Protein AF-A0A354HPM1-F1 (afdb_monomer_lite)

Foldseek 3Di:
DVVCVVCVVVLVVVCVVCVVVVHDDWDADPNDIDD

Structure (mmCIF, N/CA/C/O backbone):
data_AF-A0A354HPM1-F1
#
_entry.id   AF-A0A354HPM1-F1
#
loop_
_atom_site.group_PDB
_atom_site.id
_atom_site.type_symbol
_atom_site.label_atom_id
_atom_site.label_alt_id
_atom_site.label_comp_id
_atom_site.label_asym_id
_atom_site.label_entity_id
_atom_site.label_seq_id
_atom_site.pdbx_PDB_ins_code
_atom_site.Cartn_x
_atom_site.Cartn_y
_atom_site.Cartn_z
_atom_site.occupancy
_atom_site.B_iso_or_equiv
_atom_site.auth_seq_id
_atom_site.auth_comp_id
_atom_site.auth_asym_id
_atom_site.auth_atom_id
_atom_site.pdbx_PDB_model_num
ATOM 1 N N . MET A 1 1 ? 4.753 1.013 -15.392 1.00 66.19 1 MET A N 1
ATOM 2 C CA . MET A 1 1 ? 3.340 0.731 -15.066 1.00 66.19 1 MET A CA 1
ATOM 3 C C . MET A 1 1 ? 3.094 -0.772 -15.002 1.00 66.19 1 MET A C 1
ATOM 5 O O . MET A 1 1 ? 2.820 -1.231 -13.910 1.00 66.19 1 MET A O 1
ATOM 9 N N . GLU A 1 2 ? 3.313 -1.559 -16.062 1.00 72.00 2 GLU A N 1
ATOM 10 C CA . GLU A 1 2 ? 3.049 -3.021 -16.043 1.00 72.00 2 GLU A CA 1
ATOM 11 C C . GLU A 1 2 ? 3.765 -3.794 -14.919 1.00 72.00 2 GLU A C 1
ATOM 13 O O . GLU A 1 2 ? 3.142 -4.563 -14.197 1.00 72.00 2 GLU A O 1
ATOM 18 N N . TYR A 1 3 ? 5.053 -3.532 -14.666 1.00 80.69 3 TYR A N 1
ATOM 19 C CA . TYR A 1 3 ? 5.767 -4.190 -13.557 1.00 80.69 3 TYR A CA 1
ATOM 20 C C . TYR A 1 3 ? 5.243 -3.807 -12.164 1.00 80.69 3 TYR A C 1
ATOM 22 O O . TYR A 1 3 ? 5.424 -4.556 -11.207 1.00 80.69 3 TYR A O 1
ATOM 30 N N . PHE A 1 4 ? 4.596 -2.645 -12.034 1.00 81.69 4 PHE A N 1
ATOM 31 C CA . PHE A 1 4 ? 4.022 -2.205 -10.763 1.00 81.69 4 PHE A CA 1
ATOM 32 C C . PHE A 1 4 ? 2.763 -3.006 -10.410 1.00 81.69 4 PHE A C 1
ATOM 34 O O . PHE A 1 4 ? 2.490 -3.238 -9.232 1.00 81.69 4 PHE A O 1
ATOM 41 N N . GLU A 1 5 ? 2.036 -3.496 -11.417 1.00 87.56 5 GLU A N 1
ATOM 42 C CA . GLU A 1 5 ? 0.804 -4.264 -11.224 1.00 87.56 5 GLU A CA 1
ATOM 43 C C . GLU A 1 5 ? 1.026 -5.551 -10.425 1.00 87.56 5 GLU A C 1
ATOM 45 O O . GLU A 1 5 ? 0.171 -5.942 -9.628 1.00 87.56 5 GLU A O 1
ATOM 50 N N . ILE A 1 6 ? 2.223 -6.137 -10.529 1.00 89.06 6 ILE A N 1
ATOM 51 C CA . ILE A 1 6 ? 2.658 -7.301 -9.743 1.00 89.06 6 ILE A CA 1
ATOM 52 C C . ILE A 1 6 ? 2.498 -7.044 -8.233 1.00 89.06 6 ILE A C 1
ATOM 54 O O . ILE A 1 6 ? 2.176 -7.952 -7.461 1.00 89.06 6 ILE A O 1
ATOM 58 N N . PHE A 1 7 ? 2.676 -5.796 -7.793 1.00 89.94 7 PHE A N 1
ATOM 59 C CA . PHE A 1 7 ? 2.621 -5.417 -6.384 1.00 89.94 7 PHE A CA 1
ATOM 60 C C . PHE A 1 7 ? 1.232 -4.960 -5.921 1.00 89.94 7 PHE A C 1
ATOM 62 O O . PHE A 1 7 ? 0.993 -4.917 -4.712 1.00 89.94 7 PHE A O 1
ATOM 69 N N . LEU A 1 8 ? 0.288 -4.688 -6.834 1.00 91.12 8 LEU A N 1
ATOM 70 C CA . LEU A 1 8 ? -1.043 -4.162 -6.492 1.00 91.12 8 LEU A CA 1
ATOM 71 C C . LEU A 1 8 ? -1.815 -5.088 -5.551 1.00 91.12 8 LEU A C 1
ATOM 73 O O . LEU A 1 8 ? -2.423 -4.622 -4.586 1.00 91.12 8 LEU A O 1
ATOM 77 N N . THR A 1 9 ? -1.746 -6.401 -5.776 1.00 93.38 9 THR A N 1
ATOM 78 C CA . THR A 1 9 ? -2.433 -7.386 -4.926 1.00 93.38 9 THR A CA 1
ATOM 79 C C . THR A 1 9 ? -1.956 -7.305 -3.474 1.00 93.38 9 THR A C 1
ATOM 81 O O . THR A 1 9 ? -2.769 -7.256 -2.547 1.00 93.38 9 THR A O 1
ATOM 84 N N . ARG A 1 10 ? -0.636 -7.220 -3.261 1.00 92.75 10 ARG A N 1
ATOM 85 C CA . ARG A 1 10 ? -0.048 -7.078 -1.918 1.00 92.75 10 ARG A CA 1
ATOM 86 C C . ARG A 1 10 ? -0.364 -5.709 -1.319 1.00 92.75 10 ARG A C 1
ATOM 88 O O . ARG A 1 10 ? -0.716 -5.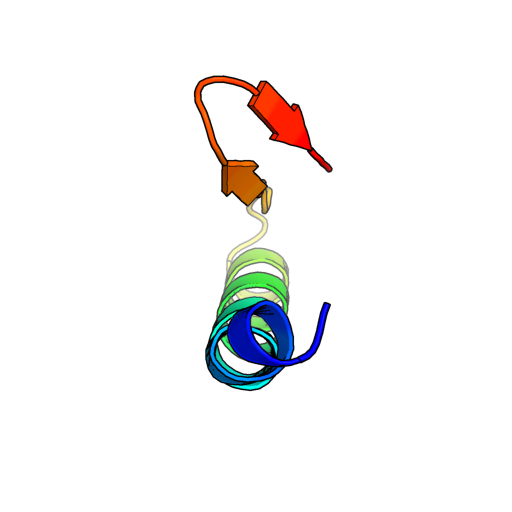625 -0.148 1.00 92.75 10 ARG A O 1
ATOM 95 N N . MET A 1 11 ? -0.326 -4.653 -2.129 1.00 94.38 11 MET A N 1
ATOM 96 C CA . MET A 1 11 ? -0.643 -3.289 -1.706 1.00 94.38 11 MET A CA 1
ATOM 97 C C . MET A 1 11 ? -2.082 -3.171 -1.173 1.00 94.38 11 MET A C 1
ATOM 99 O O . MET A 1 11 ? -2.313 -2.602 -0.107 1.00 94.38 11 MET A O 1
ATOM 103 N N . VAL A 1 12 ? -3.057 -3.762 -1.875 1.00 94.62 12 VAL A N 1
ATOM 104 C CA . VAL A 1 12 ? -4.462 -3.794 -1.437 1.00 94.62 12 VAL A CA 1
ATOM 105 C C . VAL A 1 12 ? -4.625 -4.605 -0.150 1.00 94.62 12 VAL A C 1
ATOM 107 O O . VAL A 1 12 ? -5.373 -4.188 0.736 1.00 94.62 12 VAL A O 1
ATOM 110 N N . MET A 1 13 ? -3.920 -5.733 -0.021 1.00 96.06 13 MET A N 1
ATOM 111 C CA . MET A 1 13 ? -3.933 -6.547 1.197 1.00 96.06 13 MET A CA 1
ATOM 112 C C . MET A 1 13 ? -3.403 -5.762 2.405 1.00 96.06 13 MET A C 1
ATOM 114 O O . MET A 1 13 ? -4.086 -5.691 3.425 1.00 96.06 13 MET A O 1
ATOM 118 N N . CYS A 1 14 ? -2.243 -5.113 2.280 1.00 95.94 14 CYS A N 1
ATOM 119 C CA . CYS A 1 14 ? -1.655 -4.303 3.349 1.00 95.94 14 CYS A CA 1
ATOM 120 C C . CYS A 1 14 ? -2.553 -3.127 3.746 1.00 95.94 14 CYS A C 1
ATOM 122 O O . CYS A 1 14 ? -2.726 -2.869 4.933 1.00 95.94 14 CYS A O 1
ATOM 124 N N . ARG A 1 15 ? -3.192 -2.459 2.775 1.00 95.56 15 ARG A N 1
ATOM 125 C CA . ARG A 1 15 ? -4.143 -1.376 3.061 1.00 95.56 15 ARG A CA 1
ATOM 126 C C . ARG A 1 15 ? -5.343 -1.859 3.882 1.00 95.56 15 ARG A C 1
ATOM 128 O O . ARG A 1 15 ? -5.766 -1.176 4.807 1.00 95.56 15 ARG A O 1
ATOM 135 N N . ARG A 1 16 ? -5.889 -3.038 3.560 1.00 97.00 16 ARG A N 1
ATOM 136 C CA . ARG A 1 16 ? -6.993 -3.644 4.328 1.00 97.00 16 ARG A CA 1
ATOM 137 C C . ARG A 1 16 ? -6.556 -4.043 5.737 1.00 97.00 16 ARG A C 1
ATOM 139 O O . ARG A 1 16 ? -7.303 -3.813 6.679 1.00 97.00 16 ARG A O 1
ATOM 146 N N . ALA A 1 17 ? -5.357 -4.605 5.877 1.00 97.81 17 ALA A N 1
ATOM 147 C CA . ALA A 1 17 ? -4.799 -4.962 7.177 1.00 97.81 17 ALA A CA 1
ATOM 148 C C . ALA A 1 17 ? -4.580 -3.724 8.060 1.00 97.81 17 ALA A C 1
ATOM 150 O O . ALA A 1 17 ? -4.961 -3.742 9.222 1.00 97.81 17 ALA A O 1
ATOM 151 N N . ALA A 1 18 ? -4.049 -2.632 7.500 1.00 97.62 18 ALA A N 1
ATOM 152 C CA . ALA A 1 18 ? -3.881 -1.372 8.220 1.00 97.62 18 ALA A CA 1
ATOM 153 C C . ALA A 1 18 ? -5.225 -0.829 8.733 1.00 97.62 18 ALA A C 1
ATOM 155 O O . ALA A 1 18 ? -5.330 -0.495 9.907 1.00 97.62 18 ALA A O 1
ATOM 156 N N . ALA A 1 19 ? -6.277 -0.854 7.905 1.00 96.81 19 ALA A N 1
ATOM 157 C CA . ALA A 1 19 ? -7.623 -0.469 8.334 1.00 96.81 19 ALA A CA 1
ATOM 158 C C . ALA A 1 19 ? -8.180 -1.370 9.453 1.00 96.81 19 ALA A C 1
ATOM 160 O O . ALA A 1 19 ? -8.834 -0.880 10.367 1.00 96.81 19 ALA A O 1
ATOM 161 N N . ALA A 1 20 ? -7.910 -2.679 9.408 1.00 98.19 20 ALA A N 1
ATOM 162 C CA . ALA A 1 20 ? -8.329 -3.613 10.455 1.00 98.19 20 ALA A CA 1
ATOM 163 C C . ALA A 1 20 ? -7.561 -3.433 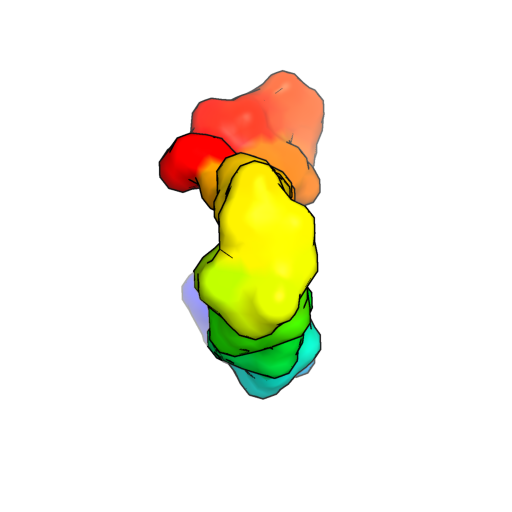11.779 1.00 98.19 20 ALA A C 1
ATOM 165 O O . ALA A 1 20 ? -8.058 -3.830 12.829 1.00 98.19 20 ALA A O 1
ATOM 166 N N . LEU A 1 21 ? -6.358 -2.860 11.724 1.00 97.94 21 LEU A N 1
ATOM 167 C CA . LEU A 1 21 ? -5.472 -2.636 12.869 1.00 97.94 21 LEU A CA 1
ATOM 168 C C . LEU A 1 21 ? -5.501 -1.188 13.386 1.00 97.94 21 LEU A C 1
ATOM 170 O O . LEU A 1 21 ? -4.673 -0.846 14.224 1.00 97.94 21 LEU A O 1
ATOM 174 N N . ASP A 1 22 ? -6.403 -0.347 12.869 1.00 97.25 22 ASP A N 1
ATOM 175 C CA . ASP A 1 22 ? -6.439 1.101 13.131 1.00 97.25 22 ASP A CA 1
ATOM 176 C C . ASP A 1 22 ? -5.066 1.774 12.931 1.00 97.25 22 ASP A C 1
ATOM 178 O O . ASP A 1 22 ? -4.556 2.542 13.745 1.00 97.25 22 ASP A O 1
ATOM 182 N N . SER A 1 23 ? -4.414 1.403 11.829 1.00 96.50 23 SER A N 1
ATOM 183 C CA . SER A 1 23 ? -3.071 1.838 11.468 1.00 96.50 23 SER A CA 1
ATOM 184 C C . SER A 1 23 ? -3.063 2.551 10.118 1.00 96.50 23 SER A C 1
ATOM 186 O O . SER A 1 23 ? -3.993 2.444 9.314 1.00 96.50 23 SER A O 1
ATOM 188 N N . SER A 1 24 ? -1.981 3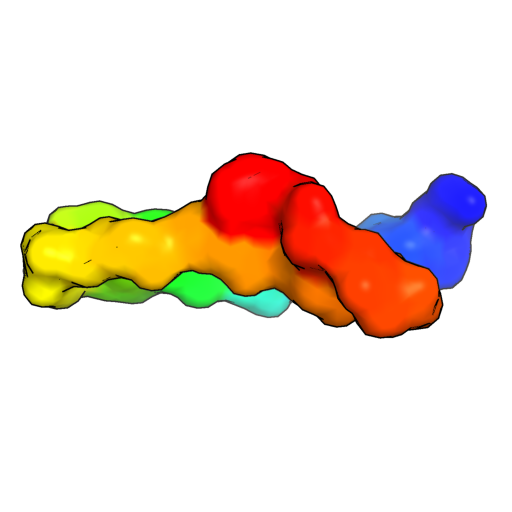.277 9.844 1.00 93.88 24 SER A N 1
ATOM 189 C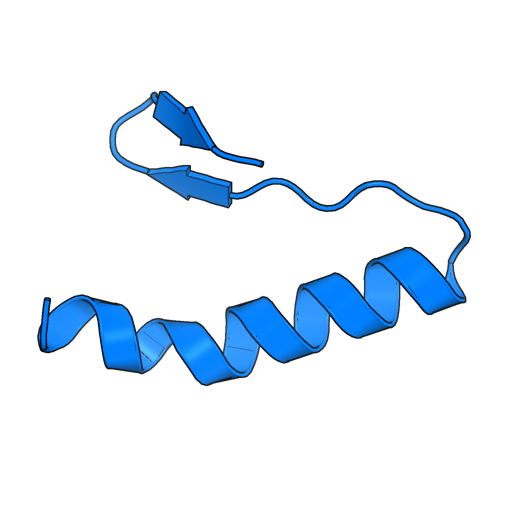 CA . SER A 1 24 ? -1.775 3.957 8.570 1.00 93.88 24 SER A CA 1
ATOM 190 C C . SER A 1 24 ? -1.047 3.057 7.574 1.00 93.88 24 SER A C 1
ATOM 192 O O . SER A 1 24 ? -0.194 2.240 7.920 1.00 93.88 24 SER A O 1
ATOM 194 N N . PHE A 1 25 ? -1.396 3.208 6.300 1.00 94.81 25 PHE A N 1
ATOM 195 C CA . PHE A 1 25 ? -0.727 2.534 5.197 1.00 94.81 25 PHE A CA 1
ATOM 196 C C . PHE A 1 25 ? -0.019 3.575 4.335 1.00 94.81 25 PHE A C 1
ATOM 198 O O . PHE A 1 25 ? -0.651 4.542 3.920 1.00 94.81 25 PHE A O 1
ATOM 205 N N . SER A 1 26 ? 1.251 3.325 4.018 1.00 94.75 26 SER A N 1
ATOM 206 C CA . SER A 1 26 ? 2.030 4.147 3.096 1.00 94.75 26 SER A CA 1
ATOM 207 C C . SER A 1 26 ? 2.837 3.281 2.142 1.00 94.75 26 SER A C 1
ATOM 2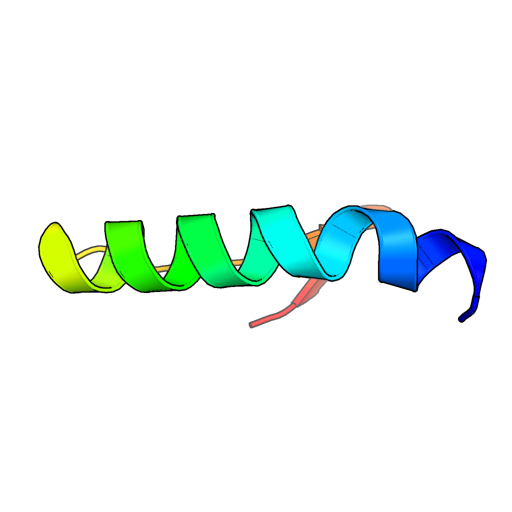09 O O . SER A 1 26 ? 3.323 2.207 2.499 1.00 94.75 26 SER A O 1
ATOM 211 N N . LEU A 1 27 ? 3.005 3.778 0.924 1.00 92.06 27 LEU A N 1
ATOM 212 C CA . LEU A 1 27 ? 3.809 3.176 -0.127 1.00 92.06 27 LEU A CA 1
ATOM 213 C C . LEU A 1 27 ? 5.145 3.920 -0.225 1.00 92.06 27 LEU A C 1
ATOM 215 O O . LEU A 1 27 ? 5.162 5.139 -0.334 1.00 92.06 27 LEU A O 1
ATOM 219 N N . VAL A 1 28 ? 6.270 3.205 -0.214 1.00 92.19 28 VAL A N 1
ATOM 220 C CA . VAL A 1 28 ? 7.602 3.806 -0.399 1.00 92.19 28 VAL A CA 1
ATOM 221 C C . VAL A 1 28 ? 8.251 3.200 -1.636 1.00 92.19 28 VAL A C 1
ATOM 223 O O . VAL A 1 28 ? 8.422 1.985 -1.708 1.00 92.19 28 VAL A O 1
ATOM 226 N N . ILE A 1 29 ? 8.583 4.036 -2.620 1.00 90.06 29 ILE A N 1
ATOM 227 C CA . ILE A 1 29 ? 9.191 3.626 -3.893 1.00 90.06 29 ILE A CA 1
ATOM 228 C C . ILE A 1 29 ? 10.265 4.636 -4.263 1.00 90.06 29 ILE A C 1
ATOM 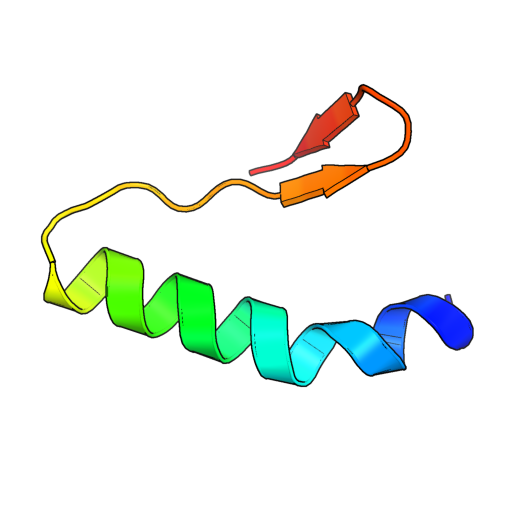230 O O . ILE A 1 29 ? 9.984 5.831 -4.285 1.00 90.06 29 ILE A O 1
ATOM 234 N N . ASN A 1 30 ? 11.470 4.161 -4.595 1.00 91.44 30 ASN A N 1
ATOM 235 C CA . ASN A 1 30 ? 12.601 5.016 -4.978 1.00 91.44 30 ASN A CA 1
ATOM 236 C C . ASN A 1 30 ? 12.791 6.175 -3.985 1.00 91.44 30 ASN A C 1
ATOM 238 O O . ASN A 1 30 ? 12.787 7.339 -4.375 1.00 91.44 30 ASN A O 1
ATOM 242 N N . GLU A 1 31 ? 12.826 5.841 -2.690 1.00 93.12 31 GLU A N 1
ATOM 243 C CA . GLU A 1 31 ? 12.975 6.794 -1.574 1.00 93.12 31 GLU A CA 1
ATOM 244 C C . GLU A 1 31 ? 11.829 7.814 -1.429 1.00 93.12 31 GLU A C 1
ATOM 246 O O . GLU A 1 31 ? 11.821 8.627 -0.508 1.00 93.12 31 GLU A O 1
ATOM 251 N N . THR A 1 32 ? 10.807 7.736 -2.281 1.00 92.62 32 THR A N 1
ATOM 252 C CA . THR A 1 32 ? 9.643 8.616 -2.257 1.00 92.62 32 THR A CA 1
ATOM 253 C C . THR A 1 32 ? 8.495 7.940 -1.521 1.00 92.62 32 THR A C 1
ATOM 255 O O . THR A 1 32 ? 8.091 6.825 -1.860 1.00 92.62 32 THR A O 1
ATOM 258 N N . LYS A 1 33 ? 7.942 8.630 -0.519 1.00 91.06 33 LYS A N 1
ATOM 259 C CA . LYS A 1 33 ? 6.735 8.202 0.193 1.00 91.06 33 LYS A CA 1
ATOM 260 C C . LYS A 1 33 ? 5.483 8.702 -0.538 1.00 91.06 33 LYS A C 1
ATOM 262 O O . LYS A 1 33 ? 5.356 9.890 -0.818 1.00 91.06 33 LYS A O 1
ATOM 267 N N . LEU A 1 34 ? 4.563 7.790 -0.821 1.00 83.06 34 LEU A N 1
ATOM 268 C CA . LEU A 1 34 ? 3.266 8.002 -1.457 1.00 83.06 34 LEU A CA 1
ATOM 269 C C . LEU A 1 34 ? 2.173 7.448 -0.536 1.00 83.06 34 LEU A C 1
ATOM 271 O O . LEU A 1 34 ? 2.350 6.353 -0.003 1.00 83.06 34 LEU A O 1
ATOM 275 N N . LEU A 1 35 ? 1.042 8.158 -0.437 1.00 73.31 35 LEU A N 1
ATOM 276 C CA . LEU A 1 35 ? -0.093 7.857 0.458 1.00 73.31 35 LEU A CA 1
ATOM 277 C C . LEU A 1 35 ? 0.254 7.945 1.958 1.00 73.31 35 LEU A C 1
ATOM 279 O O . LEU A 1 35 ? 1.137 7.209 2.460 1.00 73.31 35 LEU A O 1
#

Secondary structure (DSSP, 8-state):
-HHHHHHHHHHHHHHHHHHHTT----EEETTEEE-

Sequence (35 aa):
MEYFEIFLTRMVMCRRAAAALDSSFSLVINETKLL

pLDDT: mean 90.93, std 7.64, range [66.19, 98.19]

Radius of gyration: 10.65 Å; chains: 1; bounding box: 21×16×29 Å